Protein AF-A0ABD4QX75-F1 (afdb_monomer_lite)

Structure (mmCIF, N/CA/C/O backbone):
data_AF-A0ABD4QX75-F1
#
_entry.id   AF-A0ABD4QX75-F1
#
loop_
_atom_site.group_PDB
_atom_site.id
_atom_site.type_symbol
_atom_site.label_atom_id
_atom_site.label_alt_id
_atom_site.label_comp_id
_atom_site.label_asym_id
_atom_site.label_entity_id
_atom_site.label_seq_id
_atom_site.pdbx_PDB_ins_code
_atom_site.Cartn_x
_atom_site.Cartn_y
_atom_site.Cartn_z
_atom_site.occupancy
_atom_site.B_iso_or_equiv
_atom_site.auth_seq_id
_atom_site.auth_comp_id
_atom_site.auth_asym_id
_atom_site.auth_atom_id
_atom_site.pdbx_PDB_model_num
ATOM 1 N N . MET A 1 1 ? -25.332 24.597 -16.055 1.00 50.06 1 MET A N 1
ATOM 2 C CA . MET A 1 1 ? -24.309 23.536 -16.154 1.00 50.06 1 MET A CA 1
ATOM 3 C C . MET A 1 1 ? -24.446 22.687 -14.907 1.00 50.06 1 MET A C 1
ATOM 5 O O . MET A 1 1 ? -24.316 23.240 -13.827 1.00 50.06 1 MET A O 1
ATOM 9 N N . ALA A 1 2 ? -24.820 21.417 -15.050 1.00 52.44 2 ALA A N 1
ATOM 10 C CA . ALA A 1 2 ? -24.924 20.483 -13.932 1.00 52.44 2 ALA A CA 1
ATOM 11 C C . ALA A 1 2 ? -23.513 20.034 -13.531 1.00 52.44 2 ALA A C 1
ATOM 13 O O . ALA A 1 2 ? -22.799 19.446 -14.343 1.00 52.44 2 ALA A O 1
ATOM 14 N N . GLU A 1 3 ? -23.092 20.371 -12.315 1.00 59.34 3 GLU A N 1
ATOM 15 C CA . GLU A 1 3 ? -21.769 20.040 -11.792 1.00 59.34 3 GLU A CA 1
ATOM 16 C C . GLU A 1 3 ? -21.780 18.580 -11.320 1.00 59.34 3 GLU A C 1
ATOM 18 O O . GLU A 1 3 ? -22.291 18.249 -10.251 1.00 59.34 3 GLU A O 1
ATOM 23 N N . LYS A 1 4 ? -21.278 17.677 -12.165 1.00 69.81 4 LYS A N 1
ATOM 24 C CA . LYS A 1 4 ? -21.082 16.272 -11.801 1.00 69.81 4 LYS A CA 1
ATOM 25 C C . LYS A 1 4 ? -19.771 16.162 -11.032 1.00 69.81 4 LYS A C 1
ATOM 27 O O . LYS A 1 4 ? -18.720 16.484 -11.576 1.00 69.81 4 LYS A O 1
ATOM 32 N N . SER A 1 5 ? -19.820 15.710 -9.779 1.00 77.75 5 SER A N 1
ATOM 33 C CA . SER A 1 5 ? -18.616 15.500 -8.963 1.00 77.75 5 SER A CA 1
ATOM 34 C C . SER A 1 5 ? -18.502 14.055 -8.490 1.00 77.75 5 SER A C 1
ATOM 36 O O . SER A 1 5 ? -19.503 13.370 -8.267 1.00 77.75 5 SER A O 1
ATOM 38 N N . VAL A 1 6 ? -17.266 13.575 -8.356 1.00 78.44 6 VAL A N 1
ATOM 39 C CA . VAL A 1 6 ? -16.955 12.228 -7.869 1.00 78.44 6 VAL A CA 1
ATOM 40 C C . VAL A 1 6 ? -16.238 12.346 -6.532 1.00 78.44 6 VAL A C 1
ATOM 42 O O . VAL A 1 6 ? -15.246 13.060 -6.412 1.00 78.44 6 VAL A O 1
ATOM 45 N N . VAL A 1 7 ? -16.743 11.644 -5.518 1.00 84.12 7 VAL A N 1
ATOM 46 C CA . VAL A 1 7 ? -16.216 11.688 -4.152 1.00 84.12 7 VAL A CA 1
ATOM 47 C C . VAL A 1 7 ? -16.044 10.273 -3.613 1.00 84.12 7 VAL A C 1
ATOM 49 O O . VAL A 1 7 ? -16.936 9.432 -3.733 1.00 84.12 7 VAL A O 1
ATOM 52 N N . TRP A 1 8 ? -14.910 10.028 -2.961 1.00 83.56 8 TRP A N 1
ATOM 53 C CA . TRP A 1 8 ? -14.659 8.798 -2.215 1.00 83.56 8 TRP A CA 1
ATOM 54 C C . TRP A 1 8 ? -15.305 8.869 -0.828 1.00 83.56 8 TRP A C 1
ATOM 56 O O . TRP A 1 8 ? -15.118 9.838 -0.093 1.00 83.56 8 TRP A O 1
ATOM 66 N N . ARG A 1 9 ? -16.071 7.843 -0.461 1.00 86.38 9 ARG A N 1
ATOM 67 C CA . ARG A 1 9 ? -16.760 7.720 0.832 1.00 86.38 9 ARG A CA 1
ATOM 68 C C . ARG A 1 9 ? -16.479 6.362 1.466 1.00 86.38 9 ARG A C 1
ATOM 70 O O . ARG A 1 9 ? -15.981 5.457 0.801 1.00 86.38 9 ARG A O 1
ATOM 77 N N . ASP A 1 10 ? -16.794 6.250 2.754 1.00 85.44 10 ASP A N 1
ATOM 78 C CA . ASP A 1 10 ? -16.691 5.009 3.535 1.00 85.44 10 ASP A CA 1
ATOM 79 C C . ASP A 1 10 ? -15.308 4.356 3.420 1.00 85.44 10 ASP A C 1
ATOM 81 O O . ASP A 1 10 ? -15.155 3.157 3.179 1.00 85.44 10 ASP A O 1
ATOM 85 N N . GLN A 1 11 ? -14.284 5.203 3.544 1.00 88.31 11 GLN A N 1
ATOM 86 C CA . GLN A 1 11 ? -12.891 4.799 3.471 1.00 88.31 11 GLN A CA 1
ATOM 87 C C . GLN A 1 11 ? -12.555 3.927 4.678 1.00 88.31 11 GLN A C 1
ATOM 89 O O . GLN A 1 11 ? -12.799 4.304 5.824 1.00 88.31 11 GLN A O 1
ATOM 94 N N . MET A 1 12 ? -11.973 2.763 4.421 1.00 90.25 12 MET A N 1
ATOM 95 C CA . MET A 1 12 ? -11.503 1.856 5.460 1.00 90.25 12 MET A CA 1
ATOM 96 C C . MET A 1 12 ? -10.071 1.450 5.164 1.00 90.25 12 MET A C 1
ATOM 98 O O . MET A 1 12 ? -9.695 1.223 4.014 1.00 90.25 12 MET A O 1
ATOM 102 N N . THR A 1 13 ? -9.288 1.326 6.229 1.00 92.00 13 THR A N 1
ATOM 103 C CA . THR A 1 13 ? -7.906 0.864 6.156 1.00 92.00 13 THR A CA 1
ATOM 104 C C . THR A 1 13 ? -7.773 -0.405 6.977 1.00 92.00 13 THR A C 1
ATOM 106 O O . THR A 1 13 ? -8.287 -0.492 8.089 1.00 92.00 13 THR A O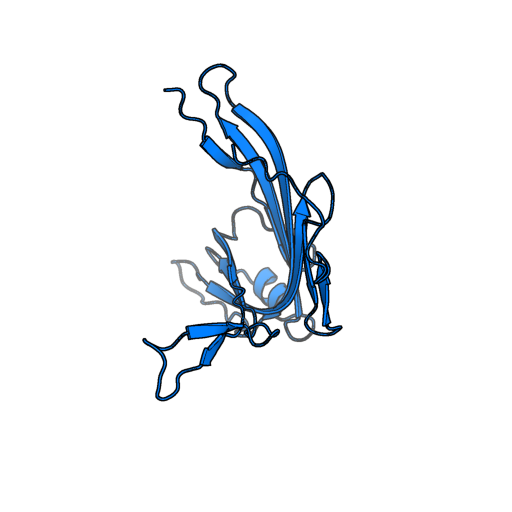 1
ATOM 109 N N . PHE A 1 14 ? -7.087 -1.397 6.429 1.00 93.12 14 PHE A N 1
ATOM 110 C CA . PHE A 1 14 ? -6.734 -2.624 7.121 1.00 93.12 14 PHE A CA 1
ATOM 111 C C . PHE A 1 14 ? -5.221 -2.786 7.090 1.00 93.12 14 PHE A C 1
ATOM 113 O O . PHE A 1 14 ? -4.614 -2.643 6.029 1.00 93.12 14 PHE A O 1
ATOM 120 N N . ILE A 1 15 ? -4.631 -3.126 8.229 1.00 92.38 15 ILE A N 1
ATOM 121 C CA . ILE A 1 15 ? -3.206 -3.439 8.356 1.00 92.38 15 ILE A CA 1
ATOM 122 C C . ILE A 1 15 ? -3.121 -4.856 8.903 1.00 92.38 15 ILE A C 1
ATOM 124 O O . ILE A 1 15 ? -3.701 -5.142 9.949 1.00 92.38 15 ILE A O 1
ATOM 128 N N . ASN A 1 16 ? -2.455 -5.753 8.174 1.00 92.50 16 ASN A N 1
ATOM 129 C CA . ASN A 1 16 ? -2.364 -7.176 8.519 1.00 92.50 16 ASN A CA 1
ATOM 130 C C . ASN A 1 16 ? -3.739 -7.779 8.829 1.00 92.50 16 ASN A C 1
ATOM 132 O O . ASN A 1 16 ? -3.940 -8.421 9.855 1.00 92.50 16 ASN A O 1
ATOM 136 N N . GLU A 1 17 ? -4.708 -7.488 7.954 1.00 90.06 17 GLU A N 1
ATOM 137 C CA . GLU A 1 17 ? -6.107 -7.937 8.052 1.00 90.06 17 GLU A CA 1
ATOM 138 C C . GLU A 1 17 ? -6.899 -7.352 9.238 1.00 90.06 17 GLU A C 1
ATOM 140 O O . GLU A 1 17 ? -8.118 -7.498 9.294 1.00 90.06 17 GLU A O 1
ATOM 145 N N . THR A 1 18 ? -6.253 -6.589 10.123 1.00 90.19 18 THR A N 1
ATOM 146 C CA . THR A 1 18 ? -6.908 -5.858 11.211 1.00 90.19 18 THR A CA 1
ATOM 147 C C . THR A 1 18 ? -7.513 -4.567 10.676 1.00 90.19 18 THR A C 1
ATOM 149 O O . THR A 1 18 ? -6.814 -3.769 10.055 1.00 90.19 18 THR A O 1
ATOM 152 N N . GLN A 1 19 ? -8.807 -4.345 10.912 1.00 90.62 19 GLN A N 1
ATOM 153 C CA . GLN A 1 19 ? -9.495 -3.124 10.495 1.00 90.62 19 GLN A CA 1
ATOM 154 C C . GLN A 1 19 ? -9.167 -1.950 11.422 1.00 90.62 19 GLN A C 1
ATOM 156 O O . GLN A 1 19 ? -9.317 -2.044 12.638 1.00 90.62 19 GLN A O 1
ATOM 161 N N . TYR A 1 20 ? -8.794 -0.820 10.831 1.00 88.25 20 TYR A N 1
ATOM 162 C CA . TYR A 1 20 ? -8.562 0.443 11.517 1.00 88.25 20 TYR A CA 1
ATOM 163 C C . TYR A 1 20 ? -9.745 1.382 11.289 1.00 88.25 20 TYR A C 1
ATOM 165 O O . TYR A 1 20 ? -9.994 1.822 10.167 1.00 88.25 20 TYR A O 1
ATOM 173 N N . VAL A 1 21 ? -10.459 1.711 12.367 1.00 80.50 21 VAL A N 1
ATOM 174 C CA . VAL A 1 21 ? -11.595 2.645 12.347 1.00 80.50 21 VAL A CA 1
ATOM 175 C C . VAL A 1 21 ? -11.222 3.895 13.142 1.00 80.50 21 VAL A C 1
ATOM 177 O O . VAL A 1 21 ? -10.894 3.807 14.323 1.00 80.50 21 VAL A O 1
ATOM 180 N N . GLY A 1 22 ? -11.225 5.058 12.486 1.00 74.69 22 GLY A N 1
ATOM 181 C CA . GLY A 1 22 ? -11.043 6.372 13.122 1.00 74.69 22 GLY A CA 1
ATOM 182 C C . GLY A 1 22 ? -9.626 6.735 13.591 1.00 74.69 22 GLY A C 1
ATOM 183 O O . GLY A 1 22 ? -9.442 7.832 14.099 1.00 74.69 22 GLY A O 1
ATOM 184 N N . ARG A 1 23 ? -8.626 5.853 13.439 1.00 83.00 23 ARG A N 1
ATOM 185 C CA . ARG A 1 23 ? -7.230 6.121 13.864 1.00 83.00 23 ARG A CA 1
ATOM 186 C C . ARG A 1 23 ? -6.281 6.484 12.732 1.00 83.00 23 ARG A C 1
ATOM 188 O O . ARG A 1 23 ? -5.357 7.268 12.936 1.00 83.00 23 ARG A O 1
ATOM 195 N N . VAL A 1 24 ? -6.492 5.888 11.561 1.00 87.38 24 VAL A N 1
ATOM 196 C CA . VAL A 1 24 ? -5.744 6.227 10.350 1.00 87.38 24 VAL A CA 1
ATOM 197 C C . VAL A 1 24 ? -6.369 7.486 9.770 1.00 87.38 24 VAL A C 1
ATOM 199 O O . VAL A 1 24 ? -7.552 7.493 9.435 1.00 87.38 24 VAL A O 1
ATOM 202 N N . LYS A 1 25 ? -5.573 8.549 9.690 1.00 89.00 25 LYS A N 1
ATOM 203 C CA . LYS A 1 25 ? -5.966 9.846 9.140 1.00 89.00 25 LYS A CA 1
ATOM 204 C C . LYS A 1 25 ? -5.928 9.823 7.618 1.00 89.00 25 LYS A C 1
ATOM 206 O O . LYS A 1 25 ? -6.836 10.326 6.965 1.00 89.00 25 LYS A O 1
ATOM 211 N N . SER A 1 26 ? -4.864 9.259 7.062 1.00 88.31 26 SER A N 1
ATOM 212 C CA . SER A 1 26 ? -4.667 9.154 5.625 1.00 88.31 26 SER A CA 1
ATOM 213 C C . SER A 1 26 ? -3.753 7.973 5.314 1.00 88.31 26 SER A C 1
ATOM 215 O O . SER A 1 26 ? -2.972 7.525 6.156 1.00 88.31 26 SER A O 1
ATOM 217 N N . ALA A 1 27 ? -3.880 7.445 4.104 1.00 89.56 27 ALA A N 1
ATOM 218 C CA . ALA A 1 27 ? -2.942 6.485 3.561 1.00 89.56 27 ALA A CA 1
ATOM 219 C C . ALA A 1 27 ? -2.776 6.769 2.069 1.00 89.56 27 ALA A C 1
ATOM 221 O O . ALA A 1 27 ? -3.758 7.030 1.368 1.00 89.56 27 ALA A O 1
ATOM 222 N N . SER A 1 28 ? -1.538 6.758 1.592 1.00 89.44 28 SER A N 1
ATOM 223 C CA . SER A 1 28 ? -1.217 7.030 0.195 1.00 89.44 28 SER A CA 1
ATOM 224 C C . SER A 1 28 ? -0.056 6.163 -0.272 1.00 89.44 28 SER A C 1
ATOM 226 O O . SER A 1 28 ? 0.677 5.574 0.522 1.00 89.44 28 SER A O 1
ATOM 228 N N . ALA A 1 29 ? 0.078 6.040 -1.587 1.00 89.56 29 ALA A N 1
ATOM 229 C CA . ALA A 1 29 ? 1.196 5.365 -2.219 1.00 89.56 29 ALA A CA 1
ATOM 230 C C . ALA A 1 29 ? 1.691 6.213 -3.383 1.00 89.56 29 ALA A C 1
ATOM 232 O O . ALA A 1 29 ? 0.881 6.754 -4.136 1.00 89.56 29 ALA A O 1
ATOM 233 N N . ASP A 1 30 ? 3.008 6.306 -3.509 1.00 90.06 30 ASP A N 1
ATOM 234 C CA . ASP A 1 30 ? 3.686 6.973 -4.607 1.00 90.06 30 ASP A CA 1
ATOM 235 C C . ASP A 1 30 ? 4.401 5.930 -5.466 1.00 90.06 30 ASP A C 1
ATOM 237 O O . ASP A 1 30 ? 5.135 5.058 -4.978 1.00 90.06 30 ASP A O 1
ATOM 241 N N . LEU A 1 31 ? 4.139 6.022 -6.762 1.00 89.31 31 LEU A N 1
ATOM 242 C CA . LEU A 1 31 ? 4.686 5.165 -7.787 1.00 89.31 31 LEU A CA 1
ATOM 243 C C . LEU A 1 31 ? 5.099 6.034 -8.969 1.00 89.31 31 LEU A C 1
ATOM 245 O O . LEU A 1 31 ? 4.258 6.626 -9.644 1.00 89.31 31 LEU A O 1
ATOM 249 N N . GLN A 1 32 ? 6.392 6.015 -9.273 1.00 90.06 32 GLN A N 1
ATOM 250 C CA . GLN A 1 32 ? 6.964 6.795 -10.362 1.00 90.06 32 GLN A CA 1
ATOM 251 C C . GLN A 1 32 ? 7.715 5.883 -11.327 1.00 90.06 32 GLN A C 1
ATOM 253 O O . GLN A 1 32 ? 8.371 4.913 -10.930 1.00 90.06 32 GLN A O 1
ATOM 258 N N . ARG A 1 33 ? 7.594 6.166 -12.627 1.00 88.31 33 ARG A N 1
ATOM 259 C CA . ARG A 1 33 ? 8.424 5.509 -13.639 1.00 88.31 33 ARG A CA 1
ATOM 260 C C . ARG A 1 33 ? 9.822 6.099 -13.555 1.00 88.31 33 ARG A C 1
ATOM 262 O O . ARG A 1 33 ? 9.973 7.312 -13.490 1.00 88.31 33 ARG A O 1
ATOM 269 N N . LYS A 1 34 ? 10.840 5.248 -13.628 1.00 89.12 34 LYS A N 1
ATOM 270 C CA . LYS A 1 34 ? 12.217 5.719 -13.700 1.00 89.12 34 LYS A CA 1
ATOM 271 C C . LYS A 1 34 ? 12.487 6.259 -15.102 1.00 89.12 34 LYS A C 1
ATOM 273 O O . LYS A 1 34 ? 12.490 5.485 -16.069 1.00 89.12 34 LYS A O 1
ATOM 278 N N . MET A 1 35 ? 12.741 7.557 -15.196 1.00 89.56 35 MET A N 1
ATOM 279 C CA . MET A 1 35 ? 13.040 8.255 -16.445 1.00 89.56 35 MET A CA 1
ATOM 280 C C . MET A 1 35 ? 14.554 8.403 -16.630 1.00 89.56 35 MET A C 1
ATOM 282 O O . MET A 1 35 ? 15.314 8.459 -15.663 1.00 89.56 35 MET A O 1
ATOM 286 N N . ALA A 1 36 ? 15.001 8.425 -17.881 1.00 87.62 36 ALA A N 1
ATOM 287 C CA . ALA A 1 36 ? 16.352 8.805 -18.259 1.00 87.62 36 ALA A CA 1
ATOM 288 C C . ALA A 1 36 ? 16.277 9.987 -19.220 1.00 87.62 36 ALA A C 1
ATOM 290 O O . ALA A 1 36 ? 15.492 9.979 -20.166 1.00 87.62 36 ALA A O 1
ATOM 291 N N . THR A 1 37 ? 17.109 10.989 -18.983 1.00 88.31 37 THR A N 1
ATOM 292 C CA . THR A 1 37 ? 17.242 12.137 -19.871 1.00 88.31 37 THR A CA 1
ATOM 293 C C . THR A 1 37 ? 18.152 11.758 -21.031 1.00 88.31 37 THR A C 1
ATOM 295 O O . THR A 1 37 ? 19.299 11.361 -20.825 1.00 88.31 37 THR A O 1
ATOM 298 N N . VAL A 1 38 ? 17.638 11.854 -22.253 1.00 84.00 38 VAL A N 1
ATOM 299 C CA . VAL A 1 38 ? 18.411 11.651 -23.478 1.00 84.00 38 VAL A CA 1
ATOM 300 C C . VAL A 1 38 ? 18.554 13.001 -24.171 1.00 84.00 38 VAL A C 1
ATOM 302 O O . VAL A 1 38 ? 17.560 13.622 -24.541 1.00 84.00 38 VAL A O 1
ATOM 305 N N . GLY A 1 39 ? 19.803 13.437 -24.336 1.00 76.88 39 GLY A N 1
ATOM 306 C CA . GLY A 1 39 ? 20.176 14.718 -24.930 1.00 76.88 39 GLY A CA 1
ATOM 307 C C . GLY A 1 39 ? 21.553 14.640 -25.587 1.00 76.88 39 GLY A C 1
ATOM 308 O O . GLY A 1 39 ? 22.487 14.080 -25.012 1.00 76.88 39 GLY A O 1
ATOM 309 N N . GLY A 1 40 ? 21.682 15.147 -26.816 1.00 68.06 40 GLY A N 1
ATOM 310 C CA . GLY A 1 40 ? 22.929 15.106 -27.585 1.00 68.06 40 GLY A CA 1
ATOM 311 C C . GLY A 1 40 ? 22.899 15.997 -28.832 1.00 68.06 40 GLY A C 1
ATOM 312 O O . GLY A 1 40 ? 21.856 16.150 -29.468 1.00 68.06 40 GLY A O 1
ATOM 313 N N . LEU A 1 41 ? 24.056 16.600 -29.143 1.00 54.91 41 LEU A N 1
ATOM 314 C CA . LEU A 1 41 ? 24.289 17.652 -30.149 1.00 54.91 41 LEU A CA 1
ATOM 315 C C . LEU A 1 41 ? 23.560 17.406 -31.482 1.00 54.91 41 LEU A C 1
ATOM 317 O O . LEU A 1 41 ? 23.968 16.568 -32.284 1.00 54.91 41 LEU A O 1
ATOM 321 N N . GLY A 1 42 ? 22.495 18.181 -31.709 1.00 65.38 42 GLY A N 1
ATOM 322 C CA . GLY A 1 42 ? 21.657 18.148 -32.913 1.00 65.38 42 GLY A CA 1
ATOM 323 C C . GLY A 1 42 ? 20.152 18.149 -32.620 1.00 65.38 42 GLY A C 1
ATOM 324 O O . GLY A 1 42 ? 19.367 18.526 -33.487 1.00 65.38 42 GLY A O 1
ATOM 325 N N . GLY A 1 43 ? 19.744 17.772 -31.403 1.00 65.50 43 GLY A N 1
ATOM 326 C CA . GLY A 1 43 ? 18.369 17.923 -30.915 1.00 65.50 43 GLY A CA 1
ATOM 327 C C . GLY A 1 43 ? 18.071 19.330 -30.378 1.00 65.50 43 GLY A C 1
ATOM 328 O O . GLY A 1 43 ? 18.970 20.030 -29.920 1.00 65.50 43 GLY A O 1
ATOM 329 N N . LEU A 1 44 ? 16.797 19.736 -30.415 1.00 75.25 44 LEU A N 1
ATOM 330 C CA . LEU A 1 44 ? 16.308 21.041 -29.925 1.00 75.25 44 LEU A CA 1
ATOM 331 C C . LEU A 1 44 ? 16.315 21.166 -28.387 1.00 75.25 44 LEU A C 1
ATOM 333 O O . LEU A 1 44 ? 16.109 22.255 -27.859 1.00 75.25 44 LEU A O 1
ATOM 337 N N . GLY A 1 45 ? 16.536 20.060 -27.678 1.00 77.62 45 GLY A N 1
ATOM 338 C CA . GLY A 1 45 ? 16.567 19.975 -26.225 1.00 77.62 45 GLY A CA 1
ATOM 339 C C . GLY A 1 45 ? 16.598 18.523 -25.758 1.00 77.62 45 GLY A C 1
ATOM 340 O O . GLY A 1 45 ? 16.606 17.596 -26.574 1.00 77.62 45 GLY A O 1
ATOM 341 N N . ASP A 1 46 ? 16.603 18.349 -24.443 1.00 85.81 46 ASP A N 1
ATOM 342 C CA . ASP A 1 46 ? 16.606 17.040 -23.800 1.00 85.81 46 ASP A CA 1
ATOM 343 C C . ASP A 1 46 ? 15.187 16.455 -23.727 1.00 85.81 46 ASP A C 1
ATOM 345 O O . ASP A 1 46 ? 14.206 17.183 -23.564 1.00 85.81 46 ASP A O 1
ATOM 349 N N . VAL A 1 47 ? 15.073 15.127 -23.824 1.00 84.94 47 VAL A N 1
ATOM 350 C CA . VAL A 1 47 ? 13.801 14.399 -23.697 1.00 84.94 47 VAL A CA 1
ATOM 351 C C . VAL A 1 47 ? 13.912 13.343 -22.601 1.00 84.94 47 VAL A C 1
ATOM 353 O O . VAL A 1 47 ? 14.886 12.592 -22.544 1.00 84.94 47 VAL A O 1
ATOM 356 N N . GLU A 1 48 ? 12.895 13.251 -21.744 1.00 86.25 48 GLU A N 1
ATOM 357 C CA . GLU A 1 48 ? 12.780 12.182 -20.751 1.00 86.25 48 GLU A CA 1
ATOM 358 C C . GLU A 1 48 ? 12.172 10.922 -21.373 1.00 86.25 48 GLU A C 1
ATOM 360 O O . GLU A 1 48 ? 11.049 10.927 -21.880 1.00 86.25 48 GLU A O 1
ATOM 365 N N . VAL A 1 49 ? 12.908 9.815 -21.306 1.00 85.19 49 VAL A N 1
ATOM 366 C CA . VAL A 1 49 ? 12.498 8.518 -21.849 1.00 85.19 49 VAL A CA 1
ATOM 367 C C . VAL A 1 49 ? 12.387 7.502 -20.707 1.00 85.19 49 VAL A C 1
ATOM 369 O O . VAL A 1 49 ? 13.316 7.378 -19.903 1.00 85.19 49 VAL A O 1
ATOM 372 N N . PRO A 1 50 ? 11.279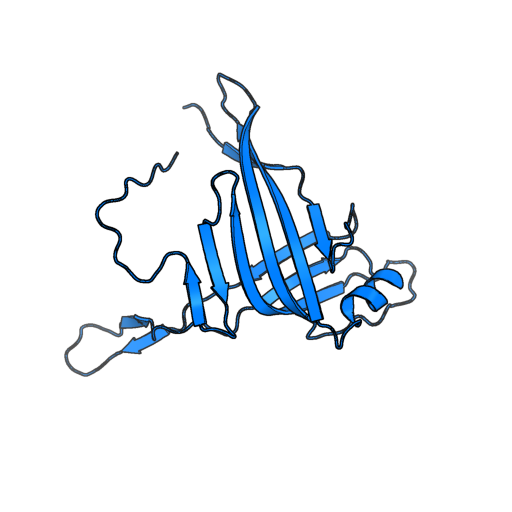 6.747 -20.595 1.00 86.06 50 PRO A N 1
ATOM 373 C CA . PRO A 1 50 ? 11.132 5.740 -19.552 1.00 86.06 50 PRO A CA 1
ATOM 374 C C . PRO A 1 50 ? 12.137 4.600 -19.741 1.00 86.06 50 PRO A C 1
ATOM 376 O O . PRO A 1 50 ? 12.259 4.020 -20.815 1.00 86.06 50 PRO A O 1
ATOM 379 N N . THR A 1 51 ? 12.804 4.207 -18.658 1.00 86.25 51 THR A N 1
ATOM 380 C CA . THR A 1 51 ? 13.814 3.128 -18.658 1.00 86.25 51 THR A CA 1
ATOM 381 C C . THR A 1 51 ? 13.218 1.713 -18.639 1.00 86.25 51 THR A C 1
ATOM 383 O O . THR A 1 51 ? 13.941 0.730 -18.487 1.00 86.25 51 THR A O 1
ATOM 386 N N . GLY A 1 52 ? 11.888 1.596 -18.712 1.00 81.12 52 GLY A N 1
ATOM 387 C CA . GLY A 1 52 ? 11.157 0.338 -18.525 1.00 81.12 52 GLY A CA 1
ATOM 388 C C . GLY A 1 52 ? 11.097 -0.153 -17.071 1.00 81.12 52 GLY A C 1
ATOM 389 O O . GLY A 1 52 ? 10.543 -1.218 -16.811 1.00 81.12 52 GLY A O 1
ATOM 390 N N . LYS A 1 53 ? 11.647 0.609 -16.116 1.00 85.50 53 LYS A N 1
ATOM 391 C CA . LYS A 1 53 ? 11.646 0.301 -14.679 1.00 85.50 53 LYS A CA 1
ATOM 392 C C . LYS A 1 53 ? 10.872 1.356 -13.890 1.00 85.50 53 LYS A C 1
ATOM 394 O O . LYS A 1 53 ? 10.649 2.469 -14.367 1.00 85.50 53 LYS A O 1
ATOM 399 N N . TYR A 1 54 ? 10.507 1.008 -12.664 1.00 87.94 54 TYR A N 1
ATOM 400 C CA . TYR A 1 54 ? 9.932 1.931 -11.688 1.00 87.94 54 TYR A CA 1
ATOM 401 C C . TYR A 1 54 ? 11.001 2.400 -10.702 1.00 87.94 54 TYR A C 1
ATOM 403 O O . TYR A 1 54 ? 11.995 1.704 -10.468 1.00 87.94 54 TYR A O 1
ATOM 411 N N . GLU A 1 55 ? 10.796 3.582 -10.132 1.00 90.50 55 GLU A N 1
ATOM 412 C CA . GLU A 1 55 ? 11.479 3.966 -8.902 1.00 90.50 55 GLU A CA 1
ATOM 413 C C . GLU A 1 55 ? 11.015 3.080 -7.741 1.00 90.50 55 GLU A C 1
ATOM 415 O O . GLU A 1 55 ? 9.998 2.393 -7.845 1.00 90.50 55 GLU A O 1
ATOM 420 N N . ALA A 1 56 ? 11.778 3.054 -6.644 1.00 89.44 56 ALA A N 1
ATOM 421 C CA . ALA A 1 56 ? 11.427 2.254 -5.474 1.00 89.44 56 ALA A CA 1
ATOM 422 C C . ALA A 1 56 ? 10.106 2.779 -4.878 1.00 89.44 56 ALA A C 1
ATOM 424 O O . ALA A 1 56 ? 10.121 3.862 -4.286 1.00 89.44 56 ALA A O 1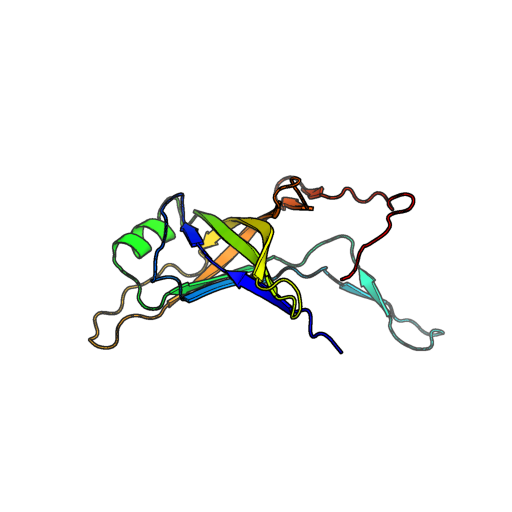
ATOM 425 N N . PRO A 1 57 ? 8.976 2.058 -5.012 1.00 92.38 57 PRO A N 1
ATOM 426 C CA . PRO A 1 57 ? 7.689 2.617 -4.644 1.00 92.38 57 PRO A CA 1
ATOM 427 C C . PRO A 1 57 ? 7.588 2.727 -3.125 1.00 92.38 57 PRO A C 1
ATOM 429 O O . PRO A 1 57 ? 8.121 1.901 -2.369 1.00 92.38 57 PRO A O 1
ATOM 432 N N . THR A 1 58 ? 6.904 3.769 -2.671 1.00 93.75 58 THR A N 1
ATOM 433 C CA . THR A 1 58 ? 6.724 4.029 -1.243 1.00 93.75 58 THR A CA 1
ATOM 434 C C . THR A 1 58 ? 5.255 4.214 -0.923 1.00 93.75 58 THR A C 1
ATOM 436 O O . THR A 1 58 ? 4.482 4.670 -1.758 1.00 93.75 58 THR A O 1
ATOM 439 N N . ALA A 1 59 ? 4.855 3.830 0.281 1.00 94.19 59 ALA A N 1
ATOM 440 C CA . ALA A 1 59 ? 3.526 4.126 0.791 1.00 94.19 59 ALA A CA 1
ATOM 441 C C . ALA A 1 59 ? 3.630 4.727 2.185 1.00 94.19 59 ALA A C 1
ATOM 443 O O . ALA A 1 59 ? 4.567 4.424 2.925 1.00 94.19 59 ALA A O 1
ATOM 444 N N . THR A 1 60 ? 2.679 5.580 2.534 1.00 94.38 60 THR A N 1
ATOM 445 C CA . THR A 1 60 ? 2.603 6.206 3.847 1.00 94.38 60 THR A CA 1
ATOM 446 C C . THR A 1 60 ? 1.255 5.926 4.491 1.00 94.38 60 THR A C 1
ATOM 448 O O . THR A 1 60 ? 0.224 5.870 3.820 1.00 94.38 60 THR A O 1
ATOM 451 N N . ILE A 1 61 ? 1.265 5.712 5.806 1.00 92.81 61 ILE A N 1
ATOM 452 C CA . ILE A 1 61 ? 0.056 5.640 6.632 1.00 92.81 61 ILE A CA 1
ATOM 453 C C . ILE A 1 61 ? 0.223 6.637 7.766 1.00 92.81 61 ILE A C 1
ATOM 455 O O . ILE A 1 61 ? 1.133 6.501 8.585 1.00 92.81 61 ILE A O 1
ATOM 459 N N . GLU A 1 62 ? -0.661 7.622 7.827 1.00 92.62 62 GLU A N 1
ATOM 460 C CA . GLU A 1 62 ? -0.686 8.614 8.891 1.00 92.62 62 GLU A CA 1
ATOM 461 C C . GLU A 1 62 ? -1.667 8.191 9.982 1.00 92.62 62 GLU A C 1
ATOM 463 O O . GLU A 1 62 ? -2.856 7.982 9.732 1.00 92.62 62 GLU A O 1
ATOM 468 N N . PHE A 1 63 ? -1.179 8.114 11.214 1.00 90.19 63 PHE A N 1
ATOM 469 C CA . PHE A 1 63 ? -1.973 7.849 12.404 1.00 90.19 63 PHE A CA 1
ATOM 470 C C . PHE A 1 63 ? -2.208 9.150 13.163 1.00 90.19 63 PHE A C 1
ATOM 472 O O . PHE A 1 63 ? -1.280 9.930 13.377 1.00 90.19 63 PHE A O 1
ATOM 479 N N . GLN A 1 64 ? -3.440 9.360 13.627 1.00 87.56 64 GLN A N 1
ATOM 480 C CA . GLN A 1 64 ? -3.739 10.453 14.553 1.00 87.56 64 GLN A CA 1
ATOM 481 C C . GLN A 1 64 ? -3.030 10.243 15.900 1.00 87.56 64 GLN A C 1
ATOM 483 O O . GLN A 1 64 ? -2.535 11.196 16.492 1.00 87.56 64 GLN A O 1
ATOM 488 N N . SER A 1 65 ? -2.982 8.997 16.375 1.00 84.25 65 SER A N 1
ATOM 489 C CA . SER A 1 65 ? -2.212 8.591 17.549 1.00 84.25 65 SER A CA 1
ATOM 490 C C . SER A 1 65 ? -1.896 7.097 17.469 1.00 84.25 65 SER A C 1
ATOM 492 O O . SER A 1 65 ? -2.787 6.298 17.161 1.00 84.25 65 SER A O 1
ATOM 494 N N . VAL A 1 66 ? -0.645 6.718 17.732 1.00 85.19 66 VAL A N 1
ATOM 495 C CA . VAL A 1 66 ? -0.212 5.314 17.803 1.00 85.19 66 VAL A CA 1
ATOM 496 C C . VAL A 1 66 ? -0.563 4.703 19.155 1.00 85.19 66 VAL A C 1
ATOM 498 O O . VAL A 1 66 ? -0.246 5.256 20.206 1.00 85.19 66 VAL A O 1
ATOM 501 N N . ALA A 1 67 ? -1.156 3.510 19.138 1.00 83.75 67 ALA A N 1
ATOM 502 C CA . ALA A 1 67 ? -1.294 2.666 20.318 1.00 83.75 67 ALA A CA 1
ATOM 503 C C . ALA A 1 67 ? -0.312 1.488 20.303 1.00 83.75 67 ALA A C 1
ATOM 505 O O . ALA A 1 67 ? 0.223 1.098 19.268 1.00 83.75 67 ALA A O 1
ATOM 506 N N . LEU A 1 68 ? -0.141 0.840 21.458 1.00 83.81 68 LEU A N 1
ATOM 507 C CA . LEU A 1 68 ? 0.733 -0.333 21.603 1.00 83.81 68 LEU A CA 1
ATOM 508 C C . LEU A 1 68 ? 0.355 -1.492 20.665 1.00 83.81 68 LEU A C 1
ATOM 510 O O . LEU A 1 68 ? 1.227 -2.217 20.188 1.00 83.81 68 LEU A O 1
ATOM 514 N N . GLY A 1 69 ? -0.939 -1.651 20.364 1.00 85.56 69 GLY A N 1
ATOM 515 C CA . GLY A 1 69 ? -1.401 -2.624 19.371 1.00 85.56 69 GLY A CA 1
ATOM 516 C C . GLY A 1 69 ? -0.855 -2.337 17.970 1.00 85.56 69 GLY A C 1
ATOM 517 O O . GLY A 1 69 ? -0.478 -3.265 17.262 1.00 85.56 69 GLY A O 1
ATOM 518 N N . ASP A 1 70 ? -0.727 -1.061 17.610 1.00 86.75 70 ASP A N 1
ATOM 519 C CA . ASP A 1 70 ? -0.231 -0.616 16.306 1.00 86.75 70 ASP A CA 1
ATOM 520 C C . ASP A 1 70 ? 1.275 -0.830 16.208 1.00 86.75 70 ASP A C 1
ATOM 522 O O . ASP A 1 70 ? 1.763 -1.314 15.192 1.00 86.75 70 ASP A O 1
ATOM 526 N N . VAL A 1 71 ? 2.002 -0.585 17.304 1.00 87.75 71 VAL A N 1
ATOM 527 C CA . VAL A 1 71 ? 3.427 -0.927 17.409 1.00 87.75 71 VAL A CA 1
ATOM 528 C C . VAL A 1 71 ? 3.634 -2.409 17.132 1.00 87.75 71 VAL A C 1
ATOM 530 O O . VAL A 1 71 ? 4.470 -2.766 16.307 1.00 87.75 71 VAL A O 1
ATOM 533 N N . LYS A 1 72 ? 2.828 -3.282 17.745 1.00 88.56 72 LYS A N 1
ATOM 534 C CA . LYS A 1 72 ? 2.902 -4.720 17.478 1.00 88.56 72 LYS A CA 1
ATOM 535 C C . LYS A 1 72 ? 2.585 -5.036 16.015 1.00 88.56 72 LYS A C 1
ATOM 537 O O . LYS A 1 72 ? 3.314 -5.807 15.407 1.00 88.56 72 LYS A O 1
ATOM 542 N N . GLN A 1 73 ? 1.539 -4.448 15.435 1.00 88.81 73 GLN A N 1
ATOM 543 C CA . GLN A 1 73 ? 1.163 -4.713 14.040 1.00 88.81 73 GLN A CA 1
ATOM 544 C C . GLN A 1 73 ? 2.226 -4.257 13.034 1.00 88.81 73 GLN A C 1
ATOM 546 O O . GLN A 1 73 ? 2.471 -4.955 12.056 1.00 88.81 73 GLN A O 1
ATOM 551 N N . LEU A 1 74 ? 2.866 -3.115 13.286 1.00 89.75 74 LEU A N 1
ATOM 552 C CA . LEU A 1 74 ? 3.852 -2.505 12.393 1.00 89.75 74 LEU A CA 1
ATOM 553 C C . LEU A 1 74 ? 5.270 -3.065 12.568 1.00 89.75 74 LEU A C 1
ATOM 555 O O . LEU A 1 74 ? 6.116 -2.817 11.716 1.00 89.75 74 LEU A O 1
ATOM 559 N N . THR A 1 75 ? 5.542 -3.795 13.654 1.00 89.50 75 THR A N 1
ATOM 560 C CA . THR A 1 75 ? 6.856 -4.418 13.912 1.00 89.50 75 THR A CA 1
ATOM 561 C C . THR A 1 75 ? 6.854 -5.938 13.806 1.00 89.50 75 THR A C 1
ATOM 563 O O . THR A 1 75 ? 7.918 -6.536 13.669 1.00 89.50 75 THR A O 1
ATOM 566 N N . ASN A 1 76 ? 5.684 -6.581 13.840 1.00 88.31 76 ASN A N 1
ATOM 567 C CA . ASN A 1 76 ? 5.584 -8.026 13.668 1.00 88.31 76 ASN A CA 1
ATOM 568 C C . ASN A 1 76 ? 6.146 -8.474 12.306 1.00 88.31 76 ASN A C 1
ATOM 570 O O . ASN A 1 76 ? 6.068 -7.735 11.327 1.00 88.31 76 ASN A O 1
ATOM 574 N N . ASN A 1 77 ? 6.672 -9.703 12.250 1.00 89.88 77 ASN A N 1
ATOM 575 C CA . ASN A 1 77 ? 7.260 -10.301 11.048 1.00 89.88 77 ASN A CA 1
ATOM 576 C C . ASN A 1 77 ? 8.301 -9.383 10.375 1.00 89.88 77 ASN A C 1
ATOM 578 O O . ASN A 1 77 ? 8.205 -9.093 9.182 1.00 89.88 77 ASN A O 1
ATOM 582 N N . ASP A 1 78 ? 9.236 -8.862 11.174 1.00 86.56 78 ASP A N 1
ATOM 583 C CA . ASP A 1 78 ? 10.285 -7.923 10.752 1.00 86.56 78 ASP A CA 1
ATOM 584 C C . ASP A 1 78 ? 9.746 -6.665 10.048 1.00 86.56 78 ASP A C 1
ATOM 586 O O . ASP A 1 78 ? 10.354 -6.113 9.130 1.00 86.56 78 ASP A O 1
ATOM 590 N N . GLY A 1 79 ? 8.565 -6.208 10.472 1.00 87.38 79 GLY A N 1
ATOM 591 C CA . GLY A 1 79 ? 7.897 -5.033 9.921 1.00 87.38 79 GLY A CA 1
ATOM 592 C C . GLY A 1 79 ? 7.235 -5.261 8.564 1.00 87.38 79 GLY A C 1
ATOM 593 O O . GLY A 1 79 ? 6.834 -4.292 7.917 1.00 87.38 79 GLY A O 1
ATOM 594 N N . TRP A 1 80 ? 7.101 -6.512 8.115 1.00 92.94 80 TRP A N 1
ATOM 595 C CA . TRP A 1 80 ? 6.293 -6.827 6.942 1.00 92.94 80 TRP A CA 1
ATOM 596 C C . TRP A 1 80 ? 4.817 -6.558 7.215 1.00 92.94 80 TRP A C 1
ATOM 598 O O . TRP A 1 80 ? 4.243 -7.039 8.196 1.00 92.94 80 TRP A O 1
ATOM 608 N N . ILE A 1 81 ? 4.177 -5.851 6.292 1.00 93.31 81 ILE A N 1
ATOM 609 C CA . ILE A 1 81 ? 2.772 -5.494 6.398 1.00 93.31 81 ILE A CA 1
ATOM 610 C C . ILE A 1 81 ? 1.997 -5.775 5.115 1.00 93.31 81 ILE A C 1
ATOM 612 O O . ILE A 1 81 ? 2.492 -5.632 3.993 1.00 93.31 81 ILE A O 1
ATOM 616 N N . LYS A 1 82 ? 0.723 -6.120 5.303 1.00 94.69 82 LYS A N 1
ATOM 617 C CA . LYS A 1 82 ? -0.300 -6.122 4.257 1.00 94.69 82 LYS A CA 1
ATOM 618 C C . LYS A 1 82 ? -1.279 -4.987 4.521 1.00 94.69 82 LYS A C 1
ATOM 620 O O . LYS A 1 82 ? -2.129 -5.088 5.406 1.00 94.69 82 LYS A O 1
ATOM 625 N N . LEU A 1 83 ? -1.153 -3.915 3.753 1.00 94.25 83 LEU A N 1
ATOM 626 C CA . LEU A 1 83 ? -2.060 -2.779 3.777 1.00 94.25 83 LEU A CA 1
ATOM 627 C C . LEU A 1 83 ? -3.178 -3.005 2.757 1.00 94.25 83 LEU A C 1
ATOM 629 O O . LEU A 1 83 ? -2.925 -3.294 1.589 1.00 94.25 83 LEU A O 1
ATOM 633 N N . ARG A 1 84 ? -4.428 -2.846 3.185 1.00 94.38 84 ARG A N 1
ATOM 634 C CA . ARG A 1 84 ? -5.588 -2.814 2.294 1.00 94.38 84 ARG A CA 1
ATOM 635 C C . ARG A 1 84 ? -6.395 -1.559 2.568 1.00 94.38 84 ARG A C 1
ATOM 637 O O . ARG A 1 84 ? -6.916 -1.388 3.665 1.00 94.38 84 ARG A O 1
ATOM 644 N N . MET A 1 85 ? -6.530 -0.721 1.555 1.00 92.25 85 MET A N 1
ATOM 645 C CA . MET A 1 85 ? -7.363 0.474 1.571 1.00 92.25 85 MET A CA 1
ATOM 646 C C . MET A 1 85 ? -8.596 0.201 0.723 1.00 92.25 85 MET A C 1
ATOM 648 O O . MET A 1 85 ? -8.483 -0.354 -0.370 1.00 92.25 85 MET A O 1
ATOM 652 N N . THR A 1 86 ? -9.770 0.565 1.218 1.00 91.88 86 THR A N 1
ATOM 653 C CA . THR A 1 86 ? -11.024 0.415 0.479 1.00 91.88 86 THR A CA 1
ATOM 654 C C . THR A 1 86 ? -11.820 1.701 0.541 1.00 91.88 86 THR A C 1
ATOM 656 O O . THR A 1 86 ? -11.811 2.362 1.575 1.00 91.88 86 THR A O 1
ATOM 659 N N . GLY A 1 87 ? -12.564 2.018 -0.511 1.00 90.19 87 GLY A N 1
ATOM 660 C CA . GLY A 1 87 ? -13.510 3.129 -0.501 1.00 90.19 87 GLY A CA 1
ATOM 661 C C . GLY A 1 87 ? -14.609 2.940 -1.535 1.00 90.19 87 GLY A C 1
ATOM 662 O O . GLY A 1 87 ? -14.432 2.232 -2.524 1.00 90.19 87 GLY A O 1
ATOM 663 N N . GLN A 1 88 ? -15.749 3.581 -1.307 1.00 89.50 88 GLN A N 1
ATOM 664 C CA . GLN A 1 88 ? -16.841 3.655 -2.271 1.00 89.50 88 GLN A CA 1
ATOM 665 C C . GLN A 1 88 ? -16.712 4.921 -3.109 1.00 89.50 88 GLN A C 1
ATOM 667 O O . GLN A 1 88 ? -16.522 6.012 -2.569 1.00 89.50 88 GLN A O 1
ATOM 672 N N . VAL A 1 89 ? -16.876 4.789 -4.419 1.00 85.75 89 VAL A N 1
ATOM 673 C CA . VAL A 1 89 ? -16.953 5.918 -5.340 1.00 85.75 89 VAL A CA 1
ATOM 674 C C . VAL A 1 89 ? -18.411 6.335 -5.457 1.00 85.75 89 VAL A C 1
ATOM 676 O O . VAL A 1 89 ? -19.264 5.557 -5.894 1.00 85.75 89 VAL A O 1
ATOM 679 N N . ARG A 1 90 ? -18.708 7.576 -5.073 1.00 84.62 90 ARG A N 1
ATOM 680 C CA . ARG A 1 90 ? -20.034 8.171 -5.234 1.00 84.62 90 ARG A CA 1
ATOM 681 C C . ARG A 1 90 ? -19.982 9.311 -6.231 1.00 84.62 90 ARG A C 1
ATOM 683 O O . ARG A 1 90 ? -19.094 10.154 -6.170 1.00 84.62 90 ARG A O 1
ATOM 690 N N . MET A 1 91 ? -20.961 9.332 -7.121 1.00 83.25 91 MET A N 1
ATOM 691 C CA . MET A 1 91 ? -21.199 10.430 -8.042 1.00 83.25 91 MET A CA 1
ATOM 692 C C . MET A 1 91 ? -22.330 11.286 -7.487 1.00 83.25 91 MET A C 1
ATOM 694 O O . MET A 1 91 ? -23.395 10.759 -7.156 1.00 83.25 91 MET A O 1
ATOM 698 N N . LEU A 1 92 ? -22.096 12.590 -7.395 1.00 80.50 92 LEU A N 1
ATOM 699 C CA . LEU A 1 92 ? -23.140 13.577 -7.183 1.00 80.50 92 LEU A C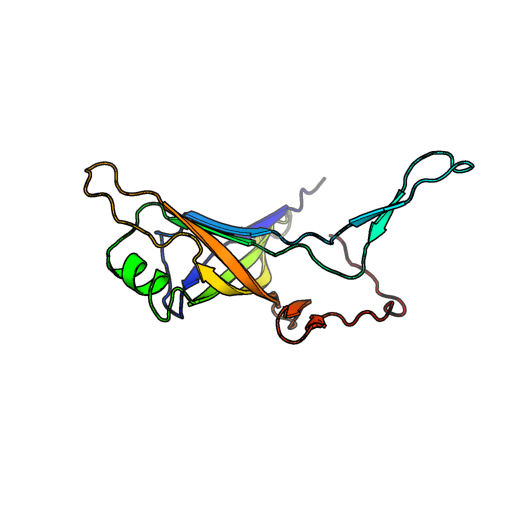A 1
ATOM 700 C C . LEU A 1 92 ? -23.594 14.085 -8.550 1.00 80.50 92 LEU A C 1
ATOM 702 O O . LEU A 1 92 ? -22.791 14.609 -9.319 1.00 80.50 92 LEU A O 1
ATOM 706 N N . ASP A 1 93 ? -24.876 13.902 -8.838 1.00 74.88 93 ASP A N 1
ATOM 707 C CA . ASP A 1 93 ? -25.553 14.481 -9.991 1.00 74.88 93 ASP A CA 1
ATOM 708 C C . ASP A 1 93 ? -26.612 15.465 -9.475 1.00 74.88 93 ASP A C 1
ATOM 710 O O . ASP A 1 93 ? -27.339 15.142 -8.529 1.00 74.88 93 ASP A O 1
ATOM 714 N N . SER A 1 94 ? -26.695 16.661 -10.060 1.00 74.12 94 SER A N 1
ATOM 715 C CA . SER A 1 94 ? -27.671 17.675 -9.644 1.00 74.12 94 SER A CA 1
ATOM 716 C C . SER A 1 94 ? -29.113 17.230 -9.877 1.00 74.12 94 SER A C 1
ATOM 718 O O . SER A 1 94 ? -30.001 17.679 -9.157 1.00 74.12 94 SER A O 1
ATOM 720 N N . ASP A 1 95 ? -29.338 16.336 -10.842 1.00 76.75 95 ASP A N 1
ATOM 721 C CA . ASP A 1 95 ? -30.684 15.948 -11.265 1.00 76.75 95 ASP A CA 1
ATOM 722 C C . ASP A 1 95 ? -31.161 14.674 -10.554 1.00 76.75 95 ASP A C 1
ATOM 724 O O . ASP A 1 95 ? -32.335 14.543 -10.214 1.00 76.75 95 ASP A O 1
ATOM 728 N N . THR A 1 96 ? -30.249 13.726 -10.299 1.00 73.44 96 THR A N 1
ATOM 729 C CA . THR A 1 96 ? -30.583 12.410 -9.717 1.00 73.44 96 THR A CA 1
ATOM 730 C C . THR A 1 96 ? -30.073 12.204 -8.290 1.00 73.44 96 THR A C 1
ATOM 732 O O . THR A 1 96 ? -30.316 11.153 -7.697 1.00 73.44 96 THR A O 1
ATOM 735 N N . GLY A 1 97 ? -29.351 13.174 -7.726 1.00 80.00 97 GLY A N 1
ATOM 736 C CA . GLY A 1 97 ? -28.758 13.080 -6.395 1.00 80.00 97 GLY A CA 1
ATOM 737 C C . GLY A 1 97 ? -27.481 12.232 -6.347 1.00 80.00 97 GLY A C 1
ATOM 738 O O . GLY A 1 97 ? -26.771 12.065 -7.339 1.00 80.00 97 GLY A O 1
ATOM 739 N N . THR A 1 98 ? -27.149 11.720 -5.155 1.00 80.00 98 THR A N 1
ATOM 740 C CA . THR A 1 98 ? -25.931 10.921 -4.937 1.00 80.00 98 THR A CA 1
ATOM 741 C C . THR A 1 98 ? -26.182 9.447 -5.236 1.00 80.00 98 THR A C 1
ATOM 743 O O . THR A 1 98 ? -27.055 8.835 -4.623 1.00 80.00 98 THR A O 1
ATOM 746 N N . LYS A 1 99 ? -25.360 8.845 -6.099 1.00 82.31 99 LYS A N 1
ATOM 747 C CA . LYS A 1 99 ? -25.383 7.401 -6.380 1.00 82.31 99 LYS A CA 1
ATOM 748 C C . LYS A 1 99 ? -24.006 6.769 -6.196 1.00 82.31 99 LYS A C 1
ATOM 750 O O . LYS A 1 99 ? -22.986 7.399 -6.475 1.00 82.31 99 LYS A O 1
ATOM 755 N N . ILE A 1 100 ? -23.974 5.522 -5.727 1.00 81.69 100 ILE A N 1
ATOM 756 C CA . ILE A 1 100 ? -22.750 4.709 -5.694 1.00 81.69 100 ILE A CA 1
ATOM 757 C C . ILE A 1 100 ? -22.514 4.192 -7.112 1.00 81.69 100 ILE A C 1
ATOM 759 O O . ILE A 1 100 ? -23.417 3.600 -7.699 1.00 81.69 100 ILE A O 1
ATOM 763 N N . ILE A 1 101 ? -21.328 4.451 -7.660 1.00 85.00 101 ILE A N 1
ATOM 764 C CA . ILE A 1 101 ? -20.979 4.064 -9.035 1.00 85.00 101 ILE A CA 1
ATOM 765 C C . ILE A 1 101 ? -19.928 2.958 -9.093 1.00 85.00 101 ILE A C 1
ATOM 767 O O . ILE A 1 101 ? -19.927 2.192 -10.048 1.00 85.00 101 ILE A O 1
ATOM 771 N N . ASP A 1 102 ? -19.058 2.859 -8.086 1.00 86.31 102 ASP A N 1
ATOM 772 C CA . ASP A 1 102 ? -18.023 1.827 -8.011 1.00 86.31 102 ASP A CA 1
ATOM 773 C C . ASP A 1 102 ? -17.490 1.708 -6.571 1.00 86.31 102 ASP A C 1
ATOM 775 O O . ASP A 1 102 ? -17.854 2.481 -5.679 1.00 86.31 102 ASP A O 1
ATOM 779 N N . ALA A 1 103 ? -16.591 0.759 -6.340 1.00 88.69 103 ALA A N 1
ATOM 780 C CA . ALA A 1 103 ? -15.764 0.672 -5.148 1.00 88.69 103 ALA A CA 1
ATOM 781 C C . ALA A 1 103 ? -14.320 0.381 -5.556 1.00 88.69 103 ALA A C 1
ATOM 783 O O . ALA A 1 103 ? -14.077 -0.395 -6.472 1.00 88.69 103 ALA A O 1
ATOM 784 N N . GLY A 1 104 ? -13.366 0.990 -4.860 1.00 90.25 104 GLY A N 1
ATOM 785 C CA . GLY A 1 104 ? -11.938 0.789 -5.075 1.00 90.25 104 GLY A CA 1
ATOM 786 C C . GLY A 1 104 ? -11.320 0.023 -3.916 1.00 90.25 104 GLY A C 1
ATOM 787 O O . GLY A 1 104 ? -11.623 0.292 -2.751 1.00 90.25 104 GLY A O 1
ATOM 788 N N . ILE A 1 105 ? -10.443 -0.921 -4.237 1.00 92.56 105 ILE A N 1
ATOM 789 C CA . ILE A 1 105 ? -9.630 -1.662 -3.278 1.00 92.56 105 ILE A CA 1
ATOM 790 C C . ILE A 1 105 ? -8.179 -1.582 -3.734 1.00 92.56 105 ILE A C 1
ATOM 792 O O . ILE A 1 105 ? -7.827 -2.099 -4.796 1.00 92.56 105 ILE A O 1
ATOM 796 N N . THR A 1 106 ? -7.335 -0.997 -2.892 1.00 94.06 106 THR A N 1
ATOM 797 C CA . THR A 1 106 ? -5.886 -0.956 -3.086 1.00 94.06 106 THR A CA 1
ATOM 798 C C . THR A 1 106 ? -5.222 -1.863 -2.063 1.00 94.06 106 THR A C 1
ATOM 800 O O . THR A 1 106 ? -5.413 -1.694 -0.858 1.00 94.06 106 THR A O 1
ATOM 803 N N . ARG A 1 107 ? -4.441 -2.834 -2.530 1.00 95.06 107 ARG A N 1
ATOM 804 C CA . ARG A 1 107 ? -3.636 -3.741 -1.709 1.00 95.06 107 ARG A CA 1
ATOM 805 C C . ARG A 1 107 ? -2.170 -3.414 -1.897 1.00 95.06 107 ARG A C 1
ATOM 807 O O . ARG A 1 107 ? -1.706 -3.304 -3.024 1.00 95.06 107 ARG A O 1
ATOM 814 N N . ILE A 1 108 ? -1.453 -3.282 -0.794 1.00 95.94 108 ILE A N 1
ATOM 815 C CA . ILE A 1 108 ? -0.029 -2.978 -0.762 1.00 95.94 108 ILE A CA 1
ATOM 816 C C . ILE A 1 108 ? 0.640 -3.978 0.170 1.00 95.94 108 ILE A C 1
ATOM 818 O O . ILE A 1 108 ? 0.201 -4.154 1.307 1.00 95.94 108 ILE A O 1
ATOM 822 N N . HIS A 1 109 ? 1.705 -4.621 -0.296 1.00 95.19 109 HIS A N 1
ATOM 823 C CA . HIS A 1 109 ? 2.586 -5.408 0.563 1.00 95.19 109 HIS A CA 1
ATOM 824 C C . HIS A 1 109 ? 3.968 -4.771 0.598 1.00 95.19 109 HIS A C 1
ATOM 826 O O . HIS A 1 109 ? 4.485 -4.320 -0.431 1.00 95.19 109 HIS A O 1
ATOM 832 N N . GLY A 1 110 ? 4.562 -4.731 1.783 1.00 94.62 110 GLY A N 1
ATOM 833 C CA . GLY A 1 110 ? 5.809 -4.018 1.986 1.00 94.62 110 GLY A CA 1
ATOM 834 C C . GLY A 1 110 ? 6.374 -4.160 3.387 1.00 94.62 110 GLY A C 1
ATOM 835 O O . GLY A 1 110 ? 5.813 -4.869 4.216 1.00 94.62 110 GLY A O 1
ATOM 836 N N . TYR A 1 111 ? 7.464 -3.442 3.644 1.00 94.38 111 TYR A N 1
ATOM 837 C CA . TYR A 1 111 ? 8.097 -3.360 4.962 1.00 94.38 111 TYR A CA 1
ATOM 838 C C . TYR A 1 111 ? 8.019 -1.943 5.518 1.00 94.38 111 TYR A C 1
ATOM 840 O O . TYR A 1 111 ? 8.290 -0.976 4.802 1.00 94.38 111 TYR A O 1
ATOM 848 N N . VAL A 1 112 ? 7.702 -1.815 6.802 1.00 94.50 112 VAL A N 1
ATOM 849 C CA . VAL A 1 112 ? 7.781 -0.546 7.530 1.00 94.50 11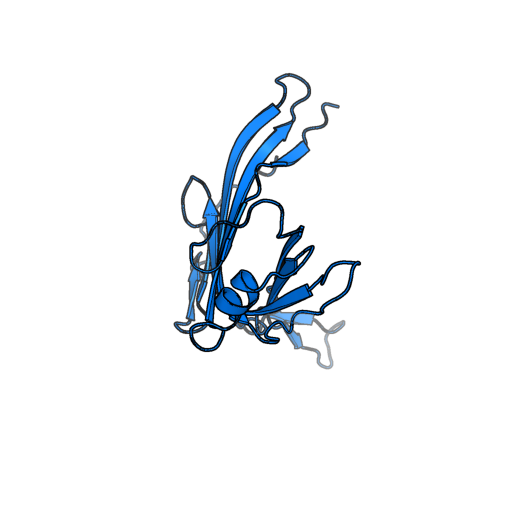2 VAL A CA 1
ATOM 850 C C . VAL A 1 112 ? 9.253 -0.167 7.708 1.00 94.50 112 VAL A C 1
ATOM 852 O O . VAL A 1 112 ? 10.020 -0.878 8.347 1.00 94.50 112 VAL A O 1
ATOM 855 N N . LYS A 1 113 ? 9.656 0.975 7.146 1.00 93.12 113 LYS A N 1
ATOM 856 C CA . LYS A 1 113 ? 11.032 1.494 7.206 1.00 93.12 113 LYS A CA 1
ATOM 857 C C . LYS A 1 113 ? 11.380 2.089 8.568 1.00 93.12 113 LYS A C 1
ATOM 859 O O . LYS A 1 113 ? 12.546 2.128 8.942 1.00 93.12 113 LYS A O 1
ATOM 864 N N . ASN A 1 114 ? 10.386 2.611 9.276 1.00 92.44 114 ASN A N 1
ATOM 865 C CA . ASN A 1 114 ? 10.567 3.400 10.490 1.00 92.44 114 ASN A CA 1
ATOM 866 C C . ASN A 1 114 ? 9.653 2.909 11.621 1.00 92.44 114 ASN A C 1
ATOM 868 O O . ASN A 1 114 ? 8.710 3.619 11.944 1.00 92.44 114 ASN A O 1
ATOM 872 N N . PRO A 1 115 ? 9.889 1.732 12.227 1.00 85.75 115 PRO A N 1
ATOM 873 C CA . PRO A 1 115 ? 9.092 1.208 13.339 1.00 85.75 115 PRO A CA 1
ATOM 874 C C . PRO A 1 115 ? 8.667 2.273 14.368 1.00 85.75 115 PRO A C 1
ATOM 876 O O . PRO A 1 115 ? 9.508 3.074 14.785 1.00 85.75 115 PRO A O 1
ATOM 879 N N . PRO A 1 116 ? 7.388 2.315 14.783 1.00 85.62 116 PRO A N 1
ATOM 880 C CA . PRO A 1 116 ? 6.920 3.326 15.722 1.00 85.62 116 PRO A CA 1
ATOM 881 C C . PRO A 1 116 ? 7.538 3.130 17.109 1.00 85.62 116 PRO A C 1
ATOM 883 O O . PRO A 1 116 ? 7.568 2.019 17.641 1.00 85.62 116 PRO A O 1
ATOM 886 N N . VAL A 1 117 ? 7.944 4.236 17.729 1.00 81.31 117 VAL A N 1
ATOM 887 C CA . VAL A 1 117 ? 8.272 4.305 19.156 1.00 81.31 117 VAL A CA 1
ATOM 888 C C . VAL A 1 117 ? 7.219 5.203 19.807 1.00 81.31 117 VAL A C 1
ATOM 890 O O . VAL A 1 117 ? 7.170 6.388 19.479 1.00 81.31 117 VAL A O 1
ATOM 893 N N . PRO A 1 118 ? 6.333 4.666 20.664 1.00 73.56 118 PRO A N 1
ATOM 894 C CA . PRO A 1 118 ? 5.240 5.447 21.227 1.00 73.56 118 PRO A CA 1
ATOM 895 C C . PRO A 1 118 ? 5.779 6.529 22.168 1.00 73.56 118 PRO A C 1
ATOM 897 O O . PRO A 1 118 ? 6.560 6.242 23.077 1.00 73.56 118 PRO A O 1
ATOM 900 N N . GLY A 1 119 ? 5.349 7.772 21.950 1.00 71.69 119 GLY A N 1
ATOM 901 C CA . GLY A 1 119 ? 5.550 8.865 22.897 1.00 71.69 119 GLY A CA 1
A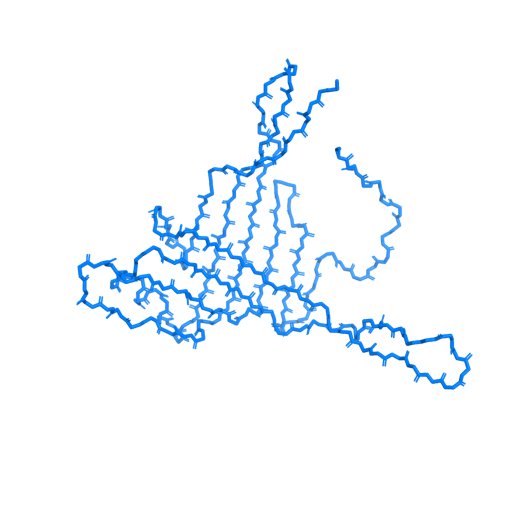TOM 902 C C . GLY A 1 119 ? 4.489 8.821 23.996 1.00 71.69 119 GLY A C 1
ATOM 903 O O . GLY A 1 119 ? 3.312 8.613 23.712 1.00 71.69 119 GLY A O 1
ATOM 904 N N . TYR A 1 120 ? 4.895 9.015 25.251 1.00 72.50 120 TYR A N 1
ATOM 905 C CA . TYR A 1 120 ? 3.979 9.085 26.393 1.00 72.50 120 TYR A CA 1
ATOM 906 C C . TYR A 1 120 ? 3.747 10.551 26.780 1.00 72.50 120 TYR A C 1
ATOM 908 O O . TYR A 1 120 ? 4.406 11.069 27.679 1.00 72.50 120 TYR A O 1
ATOM 916 N N . ASN A 1 121 ? 2.856 11.236 26.064 1.00 73.19 121 ASN A N 1
ATOM 917 C CA . ASN A 1 121 ? 2.469 12.624 26.327 1.00 73.19 121 ASN A CA 1
ATOM 918 C C . ASN A 1 121 ? 0.947 12.824 26.178 1.00 73.19 121 ASN A C 1
ATOM 920 O O . ASN A 1 121 ? 0.260 12.029 25.535 1.00 73.19 121 ASN A O 1
ATOM 924 N N . ASP A 1 122 ? 0.424 13.897 26.775 1.00 69.50 122 ASP A N 1
ATOM 925 C CA . ASP A 1 122 ? -1.022 14.181 26.811 1.00 69.50 122 ASP A CA 1
ATOM 926 C C . ASP A 1 122 ? -1.591 14.645 25.455 1.00 69.50 122 ASP A C 1
ATOM 928 O O . ASP A 1 122 ? -2.802 14.619 25.241 1.00 69.50 122 ASP A O 1
ATOM 932 N N . GLU A 1 123 ? -0.730 15.033 24.510 1.00 69.88 123 GLU A N 1
ATOM 933 C CA . GLU A 1 123 ? -1.115 15.540 23.181 1.00 69.88 123 GLU A CA 1
ATOM 934 C C . GLU A 1 123 ? -1.372 14.424 22.149 1.00 69.88 123 GLU A C 1
ATOM 936 O O . GLU A 1 123 ? -1.757 14.689 21.008 1.00 69.88 123 GLU A O 1
ATOM 941 N N . GLY A 1 124 ? -1.199 13.160 22.552 1.00 69.44 124 GLY A N 1
ATOM 942 C CA . GLY A 1 124 ? -1.205 12.013 21.651 1.00 69.44 124 GLY A CA 1
ATOM 943 C C . GLY A 1 124 ? 0.116 11.868 20.892 1.00 69.44 124 GLY A C 1
ATOM 944 O O . GLY A 1 124 ? 0.953 12.768 20.856 1.00 69.44 124 GLY A O 1
ATOM 945 N N . SER A 1 125 ? 0.308 10.711 20.252 1.00 79.75 125 SER A N 1
ATOM 946 C CA . SER A 1 125 ? 1.539 10.400 19.517 1.00 79.75 125 SER A CA 1
ATOM 947 C C . SER A 1 125 ? 1.241 10.223 18.021 1.00 79.75 125 SER A C 1
ATOM 949 O O . SER A 1 125 ? 1.126 9.083 17.554 1.00 79.75 125 SER A O 1
ATOM 951 N N . PRO A 1 126 ? 1.052 11.327 17.261 1.00 86.94 126 PRO A N 1
ATOM 952 C CA . PRO A 1 126 ? 0.946 11.274 15.809 1.00 86.94 126 PRO A CA 1
ATOM 953 C C . PRO A 1 126 ? 2.177 10.607 15.209 1.00 86.94 126 PRO A C 1
ATOM 955 O O . PRO A 1 126 ? 3.305 10.835 15.649 1.00 86.94 126 PRO A O 1
ATOM 958 N N . TYR A 1 127 ? 1.966 9.790 14.187 1.00 89.56 127 TYR A N 1
ATOM 959 C CA . TYR A 1 127 ? 3.047 9.029 13.580 1.00 89.56 127 TYR A CA 1
ATOM 960 C C . TYR A 1 127 ? 2.715 8.683 12.132 1.00 89.56 127 TYR A C 1
ATOM 962 O O . TYR A 1 127 ? 1.576 8.343 11.808 1.00 89.56 127 TYR A O 1
ATOM 970 N N . THR A 1 128 ? 3.731 8.736 11.275 1.00 92.94 128 THR A N 1
ATOM 971 C CA . THR A 1 128 ? 3.629 8.367 9.862 1.00 92.94 128 THR A CA 1
ATOM 972 C C . THR A 1 128 ? 4.491 7.140 9.604 1.00 92.94 128 THR A C 1
ATOM 974 O O . THR A 1 128 ? 5.721 7.207 9.677 1.00 92.94 128 THR A O 1
ATOM 977 N N . ALA A 1 129 ? 3.851 6.015 9.291 1.00 92.19 129 ALA A N 1
ATOM 978 C CA . ALA A 1 129 ? 4.541 4.811 8.849 1.00 92.19 129 ALA A CA 1
ATOM 979 C C . ALA A 1 129 ? 4.964 4.980 7.390 1.00 92.19 129 ALA A C 1
ATOM 981 O O . ALA A 1 129 ? 4.110 5.187 6.533 1.00 92.19 129 ALA A O 1
ATOM 982 N N . ASN A 1 130 ? 6.255 4.846 7.106 1.00 94.38 130 ASN A N 1
ATOM 983 C CA . ASN A 1 130 ? 6.809 4.823 5.758 1.00 94.38 130 ASN A CA 1
ATOM 984 C C . ASN A 1 130 ? 7.054 3.376 5.348 1.00 94.38 130 ASN A C 1
ATOM 986 O O . ASN A 1 130 ? 7.730 2.629 6.050 1.00 94.38 130 ASN A O 1
ATOM 990 N N . ILE A 1 131 ? 6.541 2.986 4.192 1.00 94.94 131 ILE A N 1
ATOM 991 C CA . ILE A 1 131 ? 6.502 1.600 3.742 1.00 94.94 131 ILE A CA 1
ATOM 992 C C . ILE A 1 131 ? 7.321 1.489 2.461 1.00 94.94 131 ILE A C 1
ATOM 994 O O . ILE A 1 131 ? 7.086 2.219 1.499 1.00 94.94 131 ILE A O 1
ATOM 998 N N . ALA A 1 132 ? 8.290 0.577 2.442 1.00 94.19 132 ALA A N 1
ATOM 999 C CA . ALA A 1 132 ? 8.922 0.107 1.216 1.00 94.19 132 ALA A CA 1
ATOM 1000 C C . ALA A 1 132 ? 7.969 -0.870 0.525 1.00 94.19 132 ALA A C 1
ATOM 1002 O O . ALA A 1 132 ? 7.685 -1.931 1.079 1.00 94.19 132 ALA A O 1
ATOM 1003 N N . VAL A 1 133 ? 7.453 -0.517 -0.649 1.00 94.81 133 VAL A N 1
ATOM 1004 C CA . VAL A 1 133 ? 6.426 -1.311 -1.330 1.00 94.81 133 VAL A CA 1
ATOM 1005 C C . VAL A 1 133 ? 7.072 -2.317 -2.277 1.00 94.81 133 VAL A C 1
ATOM 1007 O O . VAL A 1 133 ? 7.884 -1.959 -3.128 1.00 94.81 133 VAL A O 1
ATOM 1010 N N . HIS A 1 134 ? 6.670 -3.580 -2.154 1.00 93.50 134 HIS A N 1
ATOM 1011 C CA . HIS A 1 134 ? 7.067 -4.661 -3.060 1.00 93.50 134 HIS A CA 1
ATOM 1012 C C . HIS A 1 134 ? 5.945 -5.079 -3.998 1.00 93.50 134 HIS A C 1
ATOM 1014 O O . HIS A 1 134 ? 6.205 -5.525 -5.110 1.00 93.50 134 HIS A O 1
ATOM 1020 N N . PHE A 1 135 ? 4.705 -4.930 -3.552 1.00 94.88 135 PHE A N 1
ATOM 1021 C CA . PHE A 1 135 ? 3.529 -5.292 -4.318 1.00 94.88 135 PHE A CA 1
ATOM 1022 C C . PHE A 1 135 ? 2.483 -4.205 -4.151 1.00 94.88 135 PHE A C 1
ATOM 1024 O O . PHE A 1 135 ? 2.200 -3.794 -3.024 1.00 94.88 135 PHE A O 1
ATOM 1031 N N . ILE A 1 136 ? 1.893 -3.776 -5.259 1.00 95.06 136 ILE A N 1
ATOM 1032 C CA . ILE A 1 136 ? 0.722 -2.909 -5.268 1.00 95.06 136 ILE A CA 1
ATOM 1033 C C . ILE A 1 136 ? -0.292 -3.449 -6.269 1.00 95.06 136 ILE A C 1
ATOM 1035 O O . ILE A 1 136 ? 0.043 -3.761 -7.407 1.00 95.06 136 ILE A O 1
ATOM 1039 N N . GLU A 1 137 ? -1.544 -3.549 -5.849 1.00 94.50 137 GLU A N 1
ATOM 1040 C CA . GLU A 1 137 ? -2.674 -3.916 -6.693 1.00 94.50 137 GLU A CA 1
ATOM 1041 C C . GLU A 1 137 ? -3.814 -2.940 -6.440 1.00 94.50 137 GLU A C 1
ATOM 1043 O O . GLU A 1 137 ? -4.189 -2.701 -5.295 1.00 94.50 137 GLU A O 1
ATOM 1048 N N . ILE A 1 138 ? -4.388 -2.409 -7.513 1.00 93.25 138 ILE A N 1
ATOM 1049 C CA . ILE A 1 138 ? -5.615 -1.622 -7.489 1.00 93.25 138 ILE A CA 1
ATOM 1050 C C . ILE A 1 138 ? -6.670 -2.423 -8.240 1.00 93.25 138 ILE A C 1
ATOM 1052 O O . ILE A 1 138 ? -6.462 -2.882 -9.367 1.00 93.25 138 ILE A O 1
ATOM 1056 N N . SER A 1 139 ? -7.813 -2.597 -7.600 1.00 93.31 139 SER A N 1
ATOM 1057 C CA . SER A 1 139 ? -8.960 -3.314 -8.139 1.00 93.31 139 SER A CA 1
ATOM 1058 C C . SER A 1 139 ? -10.234 -2.529 -7.881 1.00 93.31 139 SER A C 1
ATOM 1060 O O . SER A 1 139 ? -10.304 -1.734 -6.940 1.00 93.31 139 SER A O 1
ATOM 1062 N N . ASN A 1 140 ? -11.229 -2.754 -8.723 1.00 90.88 140 ASN A N 1
ATOM 1063 C CA . ASN A 1 140 ? -12.575 -2.249 -8.537 1.00 90.88 140 ASN A CA 1
ATOM 1064 C C . ASN A 1 140 ? -13.598 -3.388 -8.595 1.00 90.88 140 ASN A C 1
ATOM 1066 O O . ASN A 1 140 ? -13.228 -4.565 -8.576 1.00 90.88 140 ASN A O 1
ATOM 1070 N N . THR A 1 141 ? -14.888 -3.056 -8.654 1.00 85.75 141 THR A N 1
ATOM 1071 C CA . THR A 1 141 ? -15.958 -4.068 -8.722 1.00 85.75 141 THR A CA 1
ATOM 1072 C C . THR A 1 141 ? -15.861 -4.983 -9.948 1.00 85.75 141 THR A C 1
ATOM 1074 O O . THR A 1 141 ? -16.275 -6.138 -9.875 1.00 85.75 141 THR A O 1
ATOM 1077 N N . SER A 1 142 ? -15.252 -4.510 -11.038 1.00 85.31 142 SER A N 1
ATOM 1078 C CA . SER A 1 142 ? -15.052 -5.264 -12.283 1.00 85.31 142 SER A CA 1
ATOM 1079 C C . SER A 1 142 ? -13.792 -6.137 -12.285 1.00 85.31 142 SER A C 1
ATOM 1081 O O . SER A 1 142 ? -13.601 -6.933 -13.203 1.00 85.31 142 SER A O 1
ATOM 1083 N N . GLY A 1 143 ? -12.927 -6.010 -11.275 1.00 87.94 143 GLY A N 1
ATOM 1084 C CA . GLY A 1 143 ? -11.715 -6.809 -11.129 1.00 87.94 143 GLY A CA 1
ATOM 1085 C C . GLY A 1 143 ? -10.448 -5.970 -10.997 1.00 87.94 143 GLY A C 1
ATOM 1086 O O . GLY A 1 143 ? -10.455 -4.838 -10.516 1.00 87.94 143 GLY A O 1
ATOM 1087 N N . ARG A 1 144 ? -9.311 -6.561 -11.370 1.00 89.88 144 ARG A N 1
ATOM 1088 C CA . ARG A 1 144 ? -8.001 -5.910 -11.270 1.00 89.88 144 ARG A CA 1
ATOM 1089 C C . ARG A 1 144 ? -7.876 -4.827 -12.342 1.00 89.88 144 ARG A C 1
ATOM 1091 O O . ARG A 1 144 ? -8.084 -5.100 -13.518 1.00 89.88 144 ARG A O 1
ATOM 1098 N N . VAL A 1 145 ? -7.492 -3.625 -11.924 1.00 90.06 145 VAL A N 1
ATOM 1099 C CA . VAL A 1 145 ? -7.263 -2.468 -12.803 1.00 90.06 145 VAL A CA 1
ATOM 1100 C C . VAL A 1 145 ? -5.769 -2.261 -13.020 1.00 90.06 145 VAL A C 1
ATOM 1102 O O . VAL A 1 145 ? -5.327 -2.005 -14.135 1.00 90.06 145 VAL A O 1
ATOM 1105 N N . PHE A 1 146 ? -4.983 -2.420 -11.958 1.00 91.25 146 PHE A N 1
ATOM 1106 C CA . PHE A 1 146 ? -3.546 -2.200 -11.976 1.00 91.25 146 PHE A CA 1
ATOM 1107 C C . PHE A 1 146 ? -2.856 -3.157 -11.012 1.00 91.25 146 PHE A C 1
ATOM 1109 O O . PHE A 1 146 ? -3.371 -3.417 -9.925 1.00 91.25 146 PHE A O 1
ATOM 1116 N N . MET A 1 147 ? -1.695 -3.681 -11.385 1.00 93.25 147 MET A N 1
ATOM 1117 C CA . MET A 1 147 ? -0.850 -4.434 -10.465 1.00 93.25 147 MET A CA 1
ATOM 1118 C C . MET A 1 147 ? 0.612 -4.299 -10.853 1.00 93.25 147 MET A C 1
ATOM 1120 O O . MET A 1 147 ? 0.944 -4.350 -12.036 1.00 93.25 147 MET A O 1
ATOM 1124 N N . LEU A 1 148 ? 1.464 -4.162 -9.845 1.00 92.00 148 LEU A N 1
ATOM 1125 C CA . LEU A 1 148 ? 2.902 -4.319 -9.958 1.00 92.00 148 LEU A CA 1
ATOM 1126 C C . LEU A 1 148 ? 3.404 -5.197 -8.824 1.00 92.00 148 LEU A C 1
ATOM 1128 O O . LEU A 1 148 ? 3.148 -4.925 -7.650 1.00 92.00 148 LEU A O 1
ATOM 1132 N N . ASP A 1 149 ? 4.172 -6.209 -9.197 1.00 92.31 149 ASP A N 1
ATOM 1133 C CA . ASP A 1 149 ? 4.941 -7.039 -8.289 1.00 92.31 149 ASP A CA 1
ATOM 1134 C C . ASP A 1 149 ? 6.429 -6.864 -8.601 1.00 92.31 149 ASP A C 1
ATOM 1136 O O . ASP A 1 149 ? 6.939 -7.311 -9.628 1.00 92.31 149 ASP A O 1
ATOM 1140 N N . MET A 1 150 ? 7.135 -6.197 -7.694 1.00 88.62 150 MET A N 1
ATOM 1141 C CA . MET A 1 150 ? 8.556 -5.891 -7.831 1.00 88.62 150 MET A CA 1
ATOM 1142 C C . MET A 1 150 ? 9.450 -7.109 -7.562 1.00 88.62 150 MET A C 1
ATOM 1144 O O . MET A 1 150 ? 10.634 -7.064 -7.889 1.00 88.62 150 MET A O 1
ATOM 1148 N N . GLN A 1 151 ? 8.920 -8.181 -6.960 1.00 85.75 151 GLN A N 1
ATOM 1149 C CA . GLN A 1 151 ? 9.672 -9.409 -6.686 1.00 85.75 151 GLN A CA 1
ATOM 1150 C C . GLN A 1 151 ? 9.647 -10.352 -7.887 1.00 85.75 151 GLN A C 1
ATOM 1152 O O . GLN A 1 151 ? 10.680 -10.904 -8.259 1.00 85.75 151 GLN A O 1
ATOM 1157 N N . THR A 1 152 ? 8.477 -10.523 -8.506 1.00 87.50 152 THR A N 1
ATOM 1158 C CA . THR A 1 152 ? 8.311 -11.415 -9.665 1.00 87.50 152 THR A CA 1
ATOM 1159 C C . THR A 1 152 ? 8.452 -10.698 -11.008 1.00 87.50 152 THR A C 1
ATOM 1161 O O . THR A 1 152 ? 8.649 -11.347 -12.032 1.00 87.50 152 THR A O 1
ATOM 1164 N N . GLY A 1 153 ? 8.356 -9.364 -11.024 1.00 85.25 153 GLY A N 1
ATOM 1165 C CA . GLY A 1 153 ? 8.301 -8.559 -12.246 1.00 85.25 153 GLY A CA 1
ATOM 1166 C C . GLY A 1 153 ? 6.939 -8.601 -12.946 1.00 85.25 153 GLY A C 1
ATOM 1167 O O . GLY A 1 153 ? 6.804 -8.071 -14.051 1.00 85.25 153 GLY A O 1
ATOM 1168 N N . ALA A 1 154 ? 5.930 -9.230 -12.333 1.00 87.31 154 ALA A N 1
ATOM 1169 C CA . ALA A 1 154 ? 4.589 -9.288 -12.889 1.00 87.31 154 ALA A CA 1
ATOM 1170 C C . ALA A 1 154 ? 3.938 -7.899 -12.889 1.00 87.31 154 ALA A C 1
ATOM 1172 O O . ALA A 1 154 ? 4.075 -7.116 -11.947 1.00 87.31 154 ALA A O 1
ATOM 1173 N N . LYS A 1 155 ? 3.197 -7.604 -13.958 1.00 88.31 155 LYS A N 1
ATOM 1174 C CA . LYS A 1 155 ? 2.456 -6.352 -14.107 1.00 88.31 155 LYS A CA 1
ATOM 1175 C C . LYS A 1 155 ? 1.107 -6.563 -14.769 1.00 88.31 155 LYS A C 1
ATOM 1177 O O . LYS A 1 155 ? 0.928 -7.491 -15.555 1.00 88.31 155 LYS A O 1
ATOM 1182 N N . TYR A 1 156 ? 0.169 -5.689 -14.434 1.00 87.44 156 TYR A N 1
ATOM 1183 C CA . TYR A 1 156 ? -1.140 -5.609 -15.059 1.00 87.44 156 TYR A CA 1
ATOM 1184 C C . TYR A 1 156 ? -1.551 -4.138 -15.251 1.00 87.44 156 TYR A C 1
ATOM 1186 O O . TYR A 1 156 ? -1.391 -3.358 -14.306 1.00 87.44 156 TYR A O 1
ATOM 1194 N N . PRO A 1 157 ? -2.143 -3.765 -16.398 1.00 84.56 157 PRO A N 1
ATOM 1195 C CA . PRO A 1 157 ? -2.276 -4.577 -17.613 1.00 84.56 157 PRO A CA 1
ATOM 1196 C C . PRO A 1 157 ? -0.899 -4.973 -18.190 1.00 84.56 157 PRO A C 1
ATOM 1198 O O . PRO A 1 157 ? 0.107 -4.344 -17.847 1.00 84.56 157 PRO A O 1
ATOM 1201 N N . PRO A 1 158 ? -0.816 -6.054 -18.988 1.00 77.19 158 PRO A N 1
ATOM 1202 C CA . PRO A 1 158 ? 0.423 -6.411 -19.674 1.00 77.19 158 PRO A CA 1
ATOM 1203 C C . PRO A 1 158 ? 0.873 -5.268 -20.595 1.00 77.19 158 PRO A C 1
ATOM 1205 O O . PRO A 1 158 ? 0.062 -4.449 -21.018 1.00 77.19 158 PRO A O 1
ATOM 1208 N N . ASP A 1 159 ? 2.165 -5.234 -20.926 1.00 67.06 159 ASP A N 1
ATOM 1209 C CA . ASP A 1 159 ? 2.807 -4.221 -21.788 1.00 67.06 159 ASP A CA 1
ATOM 1210 C C . ASP A 1 159 ? 2.365 -4.271 -23.262 1.00 67.06 159 ASP A C 1
ATOM 1212 O O . ASP A 1 159 ? 3.043 -3.739 -24.141 1.00 67.06 159 ASP A O 1
ATOM 1216 N N . ASP A 1 160 ? 1.237 -4.910 -23.549 1.00 66.31 160 ASP A N 1
ATOM 1217 C CA . ASP A 1 160 ? 0.682 -4.924 -24.885 1.00 66.31 160 ASP A CA 1
ATOM 1218 C C . ASP A 1 160 ? 0.002 -3.578 -25.150 1.00 66.31 160 ASP A C 1
ATOM 1220 O O . ASP A 1 160 ? -0.867 -3.157 -24.375 1.00 66.31 160 ASP A O 1
ATOM 1224 N N . PRO A 1 161 ? 0.366 -2.874 -26.237 1.00 55.53 161 PRO A N 1
ATOM 1225 C CA . PRO A 1 161 ? -0.389 -1.717 -26.680 1.00 55.53 161 PRO A CA 1
ATOM 1226 C C . PRO A 1 161 ? -1.792 -2.210 -27.037 1.00 55.53 161 PRO A C 1
ATOM 1228 O O . PRO A 1 161 ? -2.001 -2.818 -28.086 1.00 55.53 161 PRO A O 1
ATOM 1231 N N . GLY A 1 162 ? -2.743 -2.017 -26.119 1.00 52.94 162 GLY A N 1
ATOM 1232 C CA . GLY A 1 162 ? -4.114 -2.478 -26.288 1.00 52.94 162 GLY A CA 1
ATOM 1233 C C . GLY A 1 162 ? -4.661 -2.040 -27.645 1.00 52.94 162 GLY A C 1
ATOM 1234 O O . GLY A 1 162 ? -4.614 -0.859 -27.994 1.00 52.94 162 GLY A O 1
ATOM 1235 N N . GLN A 1 163 ? -5.168 -2.993 -28.426 1.00 47.69 163 GLN A N 1
ATOM 1236 C CA . GLN A 1 163 ? -5.912 -2.683 -29.640 1.00 47.69 163 GLN A CA 1
ATOM 1237 C C . GLN A 1 163 ? -7.219 -1.998 -29.231 1.00 47.69 163 GLN A C 1
ATOM 1239 O O . GLN A 1 163 ? -8.090 -2.639 -28.659 1.00 47.69 163 GLN A O 1
ATOM 1244 N N . PHE A 1 164 ? -7.327 -0.698 -29.521 1.00 45.50 164 PHE A N 1
ATOM 1245 C CA . PHE A 1 164 ? -8.558 0.100 -29.478 1.00 45.50 164 PHE A CA 1
ATOM 1246 C C . PHE A 1 164 ? -9.391 -0.027 -28.185 1.00 45.50 164 PHE A C 1
ATOM 1248 O O . PHE A 1 164 ? -10.314 -0.830 -28.090 1.00 45.50 164 PHE A O 1
ATOM 1255 N N . GLY A 1 165 ? -9.124 0.845 -27.209 1.00 49.69 165 GLY A N 1
ATOM 1256 C CA . GLY A 1 165 ? -9.992 1.055 -26.046 1.00 49.69 165 GLY A CA 1
ATOM 1257 C C . GLY A 1 165 ? -10.670 2.424 -26.096 1.00 49.69 165 GLY A C 1
ATOM 1258 O O . GLY A 1 165 ? -10.008 3.434 -26.326 1.00 49.69 165 GLY A O 1
ATOM 1259 N N . VAL A 1 166 ? -11.983 2.471 -25.867 1.00 40.03 166 VAL A N 1
ATOM 1260 C CA . VAL A 1 166 ? -12.701 3.720 -25.574 1.00 40.03 166 VAL A CA 1
ATOM 1261 C C . VAL A 1 166 ? -12.562 3.991 -24.077 1.00 40.03 166 VAL A C 1
ATOM 1263 O O . VAL A 1 166 ? -13.097 3.242 -23.262 1.00 40.03 166 VAL A O 1
ATOM 1266 N N . THR A 1 167 ? -11.857 5.058 -23.704 1.00 40.69 167 THR A N 1
ATOM 1267 C CA . THR A 1 167 ? -11.859 5.565 -22.326 1.00 40.69 167 THR A CA 1
ATOM 1268 C C . THR A 1 167 ? -13.084 6.453 -22.147 1.00 40.69 167 THR A C 1
ATOM 1270 O O . THR A 1 167 ? -13.170 7.518 -22.753 1.00 40.69 167 THR A O 1
ATOM 1273 N N . VAL A 1 168 ? -14.044 6.026 -21.325 1.00 37.44 168 VAL A N 1
ATOM 1274 C CA . VAL A 1 168 ? -15.164 6.886 -20.921 1.00 37.44 168 VAL A CA 1
ATOM 1275 C C . VAL A 1 168 ? -14.677 7.785 -19.788 1.00 37.44 168 VAL A C 1
ATOM 1277 O O . VAL A 1 168 ? -14.645 7.379 -18.630 1.00 37.44 168 VAL A O 1
ATOM 1280 N N . THR A 1 169 ? -14.260 9.001 -20.125 1.00 36.12 169 THR A N 1
ATOM 1281 C CA . THR A 1 169 ? -14.140 10.096 -19.157 1.00 36.12 169 THR A CA 1
ATOM 1282 C C . THR A 1 169 ? -15.527 10.699 -18.945 1.00 36.12 169 THR A C 1
ATOM 1284 O O . THR A 1 169 ? -16.183 11.056 -19.925 1.00 36.12 169 THR A O 1
ATOM 1287 N N . LEU A 1 170 ? -15.988 10.750 -17.690 1.00 38.81 170 LEU A N 1
ATOM 1288 C CA . LEU A 1 170 ? -17.203 11.480 -17.304 1.00 38.81 170 LEU A CA 1
ATOM 1289 C C . LEU A 1 170 ? -17.021 12.991 -17.472 1.00 38.81 170 LEU A C 1
ATOM 1291 O O . LEU A 1 170 ? -15.894 13.468 -17.209 1.00 38.81 170 LEU A O 1
#

Foldseek 3Di:
DKDKDKDWPPKWKDKQNRTDDPFWPDKFKDKAFDWDWDDDPPDPDIDTDGPLHIDQIKMKTKTPADDPVNLCRCPPPNRKIKMKIKTWMWIATPVPGIDTDKMKIKIWIFGFPDRDDHDDDPSHHIDMTMTRTQKIWMAMPVGTDWIAGNVVRDIPPPPDPDDDDDDDDD

InterPro domains:
  IPR006498 Tail tube protein [PF04985] (12-101)

Radius of gyration: 20.05 Å; chains: 1; bounding box: 55×35×60 Å

Secondary structure (DSSP, 8-state):
----EEEEEEEEEEETTEEE-SSEEEEEEE--EEEEEE--BTBSS-EEEEEEEE---EEEEEESS--HHHHHHHHTGGGEEEEEEEEEEEEEETTTEEEEEEEEEEEEEEEESS------STT---EEEEEEEEEEEEEETTEEEEEEETTT--EES-SS--S-------

Sequence (170 aa):
MAEKSVVWRDQMTFINETQYVGRVKSASADLQRKMATVGGLGGLGDVEVPTGKYEAPTATIEFQSVALGDVKQLTNNDGWIKLRMTGQVRMLDSDTGTKIIDAGITRIHGYVKNPPVPGYNDEGSPYTANIAVHFIEISNTSGRVFMLDMQTGAKYPPDDPGQFGVTVTL

Organism: Vibrio anguillarum (NCBI:txid55601)

pLDDT: mean 83.22, std 12.96, range [36.12, 95.94]